Protein AF-A0A1I6XAY0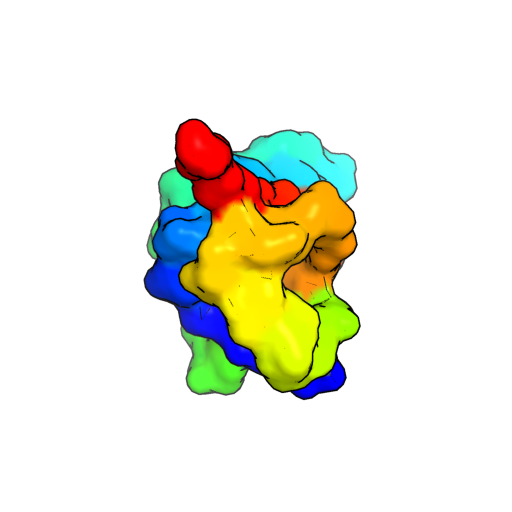-F1 (afdb_monomer_lite)

Sequence (79 aa):
MVSVSKKWILDNVQMLYCSSGILDLEDVKGLEEPEEGFETNLNNIEKLEVEKGERRETFQILIPGGFGWAEAFPFIAHP

Secondary structure (DSSP, 8-state):
-EEE-HHHHHHHEEEEEETTEEEPHHHHHHSPPPTT-EEES--HHHHHHHHTT---S-EEEEETTTTEEEEEEEPPPP-

Structure (mmCIF, N/CA/C/O backbone):
data_AF-A0A1I6XAY0-F1
#
_entry.id   AF-A0A1I6XAY0-F1
#
loop_
_atom_site.group_PDB
_atom_site.id
_atom_site.type_symbol
_atom_site.label_atom_id
_atom_site.label_alt_id
_atom_site.label_comp_id
_atom_site.label_asym_id
_atom_site.label_entity_id
_atom_site.label_seq_id
_atom_site.pdbx_PDB_ins_code
_atom_site.Cartn_x
_atom_site.Cartn_y
_atom_site.Cartn_z
_atom_site.occupancy
_atom_site.B_iso_or_equiv
_atom_site.auth_seq_id
_atom_site.auth_comp_id
_atom_site.auth_asym_id
_atom_site.auth_atom_id
_atom_site.pdbx_PDB_model_num
ATOM 1 N N . MET A 1 1 ? 7.099 -4.953 9.836 1.00 84.38 1 MET A N 1
ATOM 2 C CA . MET A 1 1 ? 6.905 -4.834 8.385 1.00 84.38 1 MET A CA 1
ATOM 3 C C . MET A 1 1 ? 5.856 -5.839 7.982 1.00 84.38 1 MET A C 1
ATOM 5 O O . MET A 1 1 ? 5.859 -6.946 8.517 1.00 84.38 1 MET A O 1
ATOM 9 N N . VAL A 1 2 ? 4.915 -5.412 7.152 1.00 95.69 2 VAL A N 1
ATOM 10 C CA . VAL A 1 2 ? 3.789 -6.223 6.681 1.00 95.69 2 VAL A CA 1
ATOM 11 C C . VAL A 1 2 ? 3.685 -6.084 5.173 1.00 95.69 2 VAL A C 1
ATOM 13 O O . VAL A 1 2 ? 4.010 -5.025 4.633 1.00 95.69 2 VAL A O 1
ATOM 16 N N . SER A 1 3 ? 3.195 -7.126 4.515 1.00 96.50 3 SER A N 1
ATOM 17 C CA . SER A 1 3 ? 2.896 -7.069 3.090 1.00 96.50 3 SER A CA 1
ATOM 18 C C . SER A 1 3 ? 1.438 -6.695 2.840 1.00 96.50 3 SER A C 1
ATOM 20 O O . SER A 1 3 ? 0.529 -6.963 3.645 1.00 96.50 3 SER A O 1
ATOM 22 N N . VAL A 1 4 ? 1.213 -6.047 1.705 1.00 96.12 4 VAL A N 1
ATOM 23 C CA . VAL A 1 4 ? -0.105 -5.642 1.223 1.00 96.12 4 VAL A CA 1
ATOM 24 C C . VAL A 1 4 ? -0.310 -6.159 -0.191 1.00 96.12 4 VAL A C 1
ATOM 26 O O . VAL A 1 4 ? 0.629 -6.236 -0.9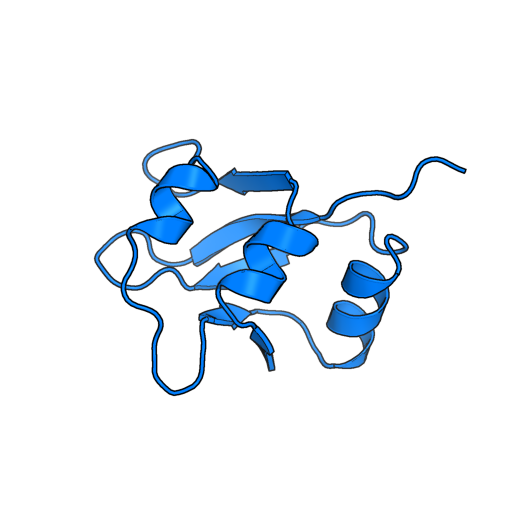78 1.00 96.12 4 VAL A O 1
ATOM 29 N N . SER A 1 5 ? -1.539 -6.544 -0.513 1.00 95.31 5 SER A N 1
ATOM 30 C CA . SER A 1 5 ? -1.857 -7.007 -1.859 1.00 95.31 5 SER A CA 1
ATOM 31 C C . SER A 1 5 ? -1.992 -5.838 -2.827 1.00 95.31 5 SER A C 1
ATOM 33 O O . SER A 1 5 ? -2.221 -4.696 -2.418 1.00 95.31 5 SER A O 1
ATOM 35 N N . LYS A 1 6 ? -1.956 -6.127 -4.129 1.00 93.88 6 LYS A N 1
ATOM 36 C CA . LYS A 1 6 ? -2.273 -5.141 -5.172 1.00 93.88 6 LYS A CA 1
ATOM 37 C C . LYS A 1 6 ? -3.620 -4.472 -4.908 1.00 93.88 6 LYS A C 1
ATOM 39 O O . LYS A 1 6 ? -3.738 -3.252 -4.953 1.00 93.88 6 LYS A O 1
ATOM 44 N N . LYS A 1 7 ? -4.639 -5.281 -4.596 1.00 94.50 7 LYS A N 1
ATOM 45 C CA . LYS A 1 7 ? -5.983 -4.786 -4.281 1.00 94.50 7 LYS A CA 1
ATOM 46 C C . LYS A 1 7 ? -5.969 -3.845 -3.078 1.00 94.50 7 LYS A C 1
ATOM 48 O O . LYS A 1 7 ? -6.611 -2.805 -3.126 1.00 94.50 7 LYS A O 1
ATOM 53 N N . TRP A 1 8 ? -5.221 -4.189 -2.034 1.00 95.88 8 TRP A N 1
ATOM 54 C CA . TRP A 1 8 ? -5.111 -3.342 -0.853 1.00 95.88 8 TRP A CA 1
ATOM 55 C C . TRP A 1 8 ? -4.543 -1.964 -1.199 1.00 95.88 8 TRP A C 1
ATOM 57 O O . TRP A 1 8 ? -5.085 -0.966 -0.742 1.00 95.88 8 TRP A O 1
ATOM 67 N N . ILE A 1 9 ? -3.509 -1.893 -2.044 1.00 94.94 9 ILE A N 1
ATOM 68 C CA . ILE A 1 9 ? -2.941 -0.613 -2.492 1.00 94.94 9 ILE A CA 1
ATOM 69 C C . ILE A 1 9 ? -4.011 0.212 -3.213 1.00 94.94 9 ILE A C 1
ATOM 71 O O . ILE A 1 9 ? -4.232 1.361 -2.854 1.00 94.94 9 ILE A O 1
ATOM 75 N N . LEU A 1 10 ? -4.723 -0.384 -4.173 1.00 93.56 10 LEU A N 1
ATOM 76 C CA . LEU A 1 10 ? -5.761 0.310 -4.946 1.00 93.56 10 LEU A CA 1
ATOM 77 C C . LEU A 1 10 ? -6.934 0.805 -4.086 1.00 93.56 10 LEU A C 1
ATOM 79 O O . LEU A 1 10 ? -7.518 1.840 -4.390 1.00 93.56 10 LEU A O 1
ATOM 83 N N . ASP A 1 11 ? -7.287 0.065 -3.034 1.00 93.94 11 ASP A N 1
ATOM 84 C CA . ASP A 1 11 ? -8.408 0.405 -2.157 1.00 93.94 11 ASP A CA 1
ATOM 85 C C . ASP A 1 11 ? -8.032 1.471 -1.105 1.00 93.94 11 ASP A C 1
ATOM 87 O O . ASP A 1 11 ? -8.912 2.169 -0.606 1.00 93.94 11 ASP A O 1
ATOM 91 N N . ASN A 1 12 ? -6.747 1.594 -0.747 1.00 95.50 12 ASN A N 1
ATOM 92 C CA . ASN A 1 12 ? -6.319 2.331 0.451 1.00 95.50 12 ASN A CA 1
ATOM 93 C C . ASN A 1 12 ? -5.275 3.430 0.207 1.00 95.50 12 ASN A C 1
ATOM 95 O O . ASN A 1 12 ? -5.045 4.265 1.083 1.00 95.50 12 ASN A O 1
ATOM 99 N N . VAL A 1 13 ? -4.639 3.453 -0.962 1.00 94.56 13 VAL A N 1
ATOM 100 C CA . VAL A 1 13 ? -3.618 4.437 -1.327 1.00 94.56 13 VAL A CA 1
ATOM 101 C C . VAL A 1 13 ? -4.180 5.348 -2.406 1.00 94.56 13 VAL A C 1
ATOM 103 O O . VAL A 1 13 ? -4.678 4.880 -3.421 1.00 94.56 13 VAL A O 1
ATOM 106 N N . GLN A 1 14 ? -4.068 6.654 -2.194 1.00 92.12 14 GLN A N 1
ATOM 107 C CA . GLN A 1 14 ? -4.461 7.679 -3.152 1.00 92.12 14 GLN A CA 1
ATOM 108 C C . GLN A 1 14 ? -3.416 7.863 -4.256 1.00 92.12 14 GLN A C 1
ATOM 110 O O . GLN A 1 14 ? -3.764 8.102 -5.410 1.00 92.12 14 GLN A O 1
ATOM 115 N N . MET A 1 15 ? -2.134 7.824 -3.894 1.00 91.75 15 MET A N 1
ATOM 116 C CA . MET A 1 15 ? -1.033 8.118 -4.807 1.00 91.75 15 MET A CA 1
ATOM 117 C C . MET A 1 15 ? 0.257 7.446 -4.342 1.00 91.75 15 MET A C 1
ATOM 119 O O . MET A 1 15 ? 0.497 7.322 -3.139 1.00 91.75 15 MET A O 1
ATOM 123 N N . LEU A 1 16 ? 1.096 7.062 -5.304 1.00 92.19 16 LEU A N 1
ATOM 124 C CA . LEU A 1 16 ? 2.453 6.580 -5.076 1.00 92.19 16 LEU A CA 1
ATOM 125 C C . LEU A 1 16 ? 3.463 7.542 -5.707 1.00 92.19 16 LEU A C 1
ATOM 127 O O . LEU A 1 16 ? 3.280 7.999 -6.833 1.00 92.19 16 LEU A O 1
ATOM 131 N N . TYR A 1 17 ? 4.551 7.824 -4.998 1.00 90.88 17 TYR A N 1
ATOM 132 C CA . TYR A 1 17 ? 5.661 8.633 -5.489 1.00 90.88 17 TYR A CA 1
ATOM 133 C C . TYR A 1 17 ? 6.962 7.842 -5.411 1.00 90.88 17 TYR A C 1
ATOM 135 O O . TYR A 1 17 ? 7.357 7.372 -4.349 1.00 90.88 17 TYR A O 1
ATOM 143 N N . CYS A 1 18 ? 7.648 7.693 -6.535 1.00 86.81 18 CYS A N 1
ATOM 144 C CA . CYS A 1 18 ? 8.919 6.987 -6.635 1.00 86.81 18 CYS A CA 1
ATOM 145 C C . CYS A 1 18 ? 10.016 7.926 -7.153 1.00 86.81 18 CYS A C 1
ATOM 147 O O . CYS A 1 18 ? 9.769 9.074 -7.522 1.00 86.81 18 CYS A O 1
ATOM 149 N N . SER A 1 19 ? 11.257 7.442 -7.192 1.00 79.88 19 SER A N 1
ATOM 150 C CA . SER A 1 19 ? 12.408 8.231 -7.655 1.00 79.88 19 SER A CA 1
ATOM 151 C C . SER A 1 19 ? 12.273 8.733 -9.102 1.00 79.88 19 SER A C 1
ATOM 153 O O . SER A 1 19 ? 12.886 9.739 -9.453 1.00 79.88 19 SER A O 1
ATOM 155 N N . SER A 1 20 ? 11.455 8.070 -9.926 1.00 75.69 20 SER A N 1
ATOM 156 C CA . SER A 1 20 ? 11.147 8.454 -11.307 1.00 75.69 20 SER A CA 1
ATOM 157 C C . SER A 1 20 ? 9.903 9.344 -11.458 1.00 75.69 20 SER A C 1
ATOM 159 O O . SER A 1 20 ? 9.618 9.771 -12.576 1.00 75.69 20 SER A O 1
ATOM 161 N N . GLY A 1 21 ? 9.195 9.672 -10.369 1.00 83.88 21 GLY A N 1
ATOM 162 C CA . GLY A 1 21 ? 8.034 10.568 -10.364 1.00 83.88 21 GLY A CA 1
ATOM 163 C C . GLY A 1 21 ? 6.790 9.972 -9.700 1.00 83.88 21 GLY A C 1
ATOM 164 O O . GLY A 1 21 ? 6.871 9.037 -8.903 1.00 83.88 21 GLY A O 1
ATOM 165 N N . ILE A 1 22 ? 5.624 10.535 -10.024 1.00 86.50 22 ILE A N 1
ATOM 166 C CA . ILE A 1 22 ? 4.326 10.015 -9.572 1.00 86.50 22 ILE A CA 1
ATOM 167 C C . ILE A 1 22 ? 4.022 8.735 -10.355 1.00 86.50 22 ILE A C 1
ATOM 169 O O . ILE A 1 22 ? 4.077 8.745 -11.583 1.00 86.50 22 ILE A O 1
ATOM 173 N N . LEU A 1 23 ? 3.701 7.661 -9.638 1.00 84.94 23 LEU A N 1
ATOM 174 C CA . LEU A 1 23 ? 3.215 6.411 -10.208 1.00 84.94 23 LEU A CA 1
ATOM 175 C C . LEU A 1 23 ? 1.687 6.415 -10.129 1.00 84.94 23 LEU A C 1
ATOM 177 O O . LEU A 1 23 ? 1.124 6.544 -9.035 1.00 84.94 23 LEU A O 1
ATOM 181 N N . ASP A 1 24 ? 1.021 6.299 -11.278 1.00 83.88 24 ASP A N 1
ATOM 182 C CA . ASP A 1 24 ? -0.433 6.185 -11.306 1.00 83.88 24 ASP A CA 1
ATOM 183 C C . ASP A 1 24 ? -0.835 4.824 -10.715 1.00 83.88 24 ASP A C 1
ATOM 185 O O . ASP A 1 24 ? -0.155 3.810 -10.887 1.00 83.88 24 ASP A O 1
ATOM 189 N N . LEU A 1 25 ? -1.959 4.768 -10.006 1.00 85.69 25 LEU A N 1
ATOM 190 C CA . LEU A 1 25 ? -2.493 3.502 -9.509 1.00 85.69 25 LEU A CA 1
ATOM 191 C C . LEU A 1 25 ? -2.893 2.565 -10.660 1.00 85.69 25 LEU A C 1
ATOM 193 O O . LEU A 1 25 ? -2.892 1.345 -10.486 1.00 85.69 25 LEU A O 1
ATOM 197 N N . GLU A 1 26 ? -3.186 3.097 -11.850 1.00 83.94 26 GLU A N 1
ATOM 198 C CA . GLU A 1 26 ? -3.346 2.283 -13.059 1.00 83.94 26 GLU A CA 1
ATOM 199 C C . GLU A 1 26 ? -2.048 1.553 -13.442 1.00 83.94 26 GLU A C 1
ATOM 201 O O . GLU A 1 26 ? -2.108 0.394 -13.860 1.00 83.94 26 GLU A O 1
ATOM 206 N N . ASP A 1 27 ? -0.875 2.153 -13.209 1.00 82.81 27 ASP A N 1
ATOM 207 C CA . ASP A 1 27 ? 0.415 1.495 -13.447 1.00 82.81 27 ASP A CA 1
ATOM 208 C C . ASP A 1 27 ? 0.609 0.312 -12.488 1.00 82.81 27 ASP A C 1
ATOM 210 O O . ASP A 1 27 ? 1.094 -0.750 -12.885 1.00 82.81 27 ASP A O 1
ATOM 214 N N . VAL A 1 28 ? 0.135 0.441 -11.239 1.00 85.31 28 VAL A N 1
ATOM 215 C CA . VAL A 1 28 ? 0.168 -0.638 -10.234 1.00 85.31 28 VAL A CA 1
ATOM 216 C C . VAL A 1 28 ? -0.624 -1.863 -10.693 1.00 85.31 28 VAL A C 1
ATOM 218 O O . VAL A 1 28 ? -0.248 -2.999 -10.389 1.00 85.31 28 VAL A O 1
ATOM 221 N N . LYS A 1 29 ? -1.698 -1.679 -11.472 1.00 85.25 29 LYS A N 1
ATOM 222 C CA . LYS A 1 29 ? -2.462 -2.811 -12.022 1.00 85.25 29 LYS A CA 1
ATOM 223 C C . LYS A 1 29 ? -1.621 -3.660 -12.968 1.00 85.25 29 LYS A C 1
ATOM 225 O O . LYS A 1 29 ? -1.778 -4.885 -12.959 1.00 85.25 29 LYS A O 1
ATOM 230 N N . GLY A 1 30 ? -0.730 -3.022 -13.727 1.00 85.94 30 GLY A N 1
ATOM 231 C CA . GLY A 1 30 ? 0.183 -3.661 -14.674 1.00 85.94 30 GLY A CA 1
ATOM 232 C C . GLY A 1 30 ? 1.388 -4.354 -14.035 1.00 85.94 30 GLY A C 1
ATOM 233 O O . GLY A 1 30 ? 2.025 -5.169 -14.696 1.00 85.94 30 GLY A O 1
ATOM 234 N N . LEU A 1 31 ? 1.690 -4.077 -12.763 1.00 85.31 31 LEU A N 1
ATOM 235 C CA . LEU A 1 31 ? 2.793 -4.725 -12.051 1.00 85.31 31 LEU A CA 1
ATOM 236 C C . LEU A 1 31 ? 2.483 -6.191 -11.746 1.00 85.31 31 LEU A C 1
ATOM 238 O O . LEU A 1 31 ? 1.358 -6.541 -11.386 1.00 85.31 31 LEU A O 1
ATOM 242 N N . GLU A 1 32 ? 3.489 -7.055 -11.824 1.00 88.44 32 GLU A N 1
ATOM 243 C CA . GLU A 1 32 ? 3.378 -8.411 -11.292 1.00 88.44 32 GLU A CA 1
ATOM 244 C C . GLU A 1 32 ? 3.335 -8.349 -9.758 1.00 88.44 32 GLU A C 1
ATOM 246 O O . GLU A 1 32 ? 4.165 -7.691 -9.129 1.00 88.44 32 GLU A O 1
ATOM 251 N N . GLU A 1 33 ? 2.325 -8.978 -9.157 1.00 90.06 33 GLU A N 1
ATOM 252 C CA . GLU A 1 33 ? 2.195 -9.040 -7.702 1.00 90.06 33 GLU A CA 1
ATOM 253 C C . GLU A 1 33 ? 3.083 -10.173 -7.170 1.00 90.06 33 GLU A C 1
ATOM 255 O O . GLU A 1 33 ? 2.916 -11.311 -7.615 1.00 90.06 33 GLU A O 1
ATOM 260 N N . PRO A 1 34 ? 4.017 -9.896 -6.241 1.00 90.06 34 PRO A N 1
ATOM 261 C CA . PRO A 1 34 ? 4.805 -10.949 -5.607 1.00 90.06 34 PRO A CA 1
ATOM 262 C C . PRO A 1 34 ? 3.907 -11.935 -4.854 1.00 90.06 34 PRO A C 1
ATOM 264 O O . PRO A 1 34 ? 2.869 -11.540 -4.330 1.00 90.06 34 PRO A O 1
ATOM 267 N N . GLU A 1 35 ? 4.336 -13.193 -4.719 1.00 90.94 35 GLU A N 1
ATOM 268 C CA . GLU A 1 35 ? 3.580 -14.232 -3.993 1.00 90.94 35 GLU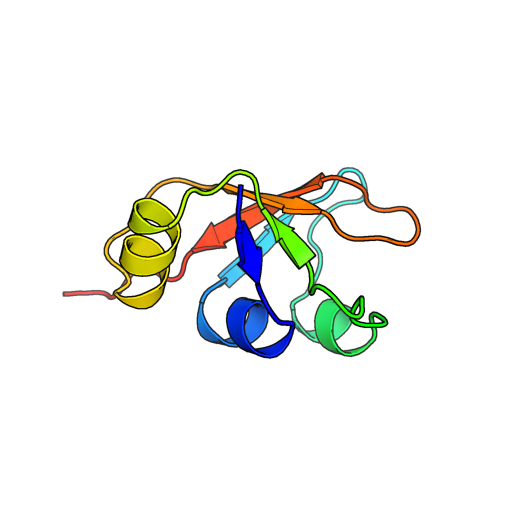 A CA 1
ATOM 269 C C . GLU A 1 35 ? 3.238 -13.812 -2.550 1.00 90.94 35 GLU A C 1
ATOM 271 O O . GLU A 1 35 ? 2.127 -14.032 -2.076 1.00 90.94 35 GLU A O 1
ATOM 276 N N . GLU A 1 36 ? 4.168 -13.120 -1.890 1.00 91.69 36 GLU A N 1
ATOM 277 C CA . GLU A 1 36 ? 4.019 -12.594 -0.526 1.00 91.69 36 GLU A CA 1
ATOM 278 C C . GLU A 1 36 ? 3.368 -11.193 -0.478 1.00 91.69 36 GLU A C 1
ATOM 280 O O . GLU A 1 36 ? 3.173 -10.634 0.601 1.00 91.69 36 GLU A O 1
ATOM 285 N N . GLY A 1 37 ? 3.035 -10.600 -1.629 1.00 94.19 37 GLY A N 1
ATOM 286 C CA . GLY A 1 37 ? 2.550 -9.224 -1.768 1.00 94.19 37 GLY A CA 1
ATOM 287 C C . GLY A 1 37 ? 3.656 -8.159 -1.769 1.00 94.19 37 GLY A C 1
ATOM 288 O O . GLY A 1 37 ? 4.852 -8.449 -1.796 1.00 94.19 37 GLY A O 1
ATOM 289 N N . PHE A 1 38 ? 3.249 -6.890 -1.757 1.00 94.81 38 PHE A N 1
ATOM 290 C CA . PHE A 1 38 ? 4.154 -5.742 -1.728 1.00 94.81 38 PHE A CA 1
ATOM 291 C C . PHE A 1 38 ? 4.550 -5.416 -0.291 1.00 94.81 38 PHE A C 1
ATOM 293 O O . PHE A 1 38 ? 3.692 -5.160 0.556 1.00 94.81 38 PHE A O 1
ATOM 300 N N . GLU A 1 39 ? 5.850 -5.413 -0.011 1.00 96.06 39 GLU A N 1
ATOM 301 C CA . GLU A 1 39 ? 6.364 -5.123 1.324 1.00 96.06 39 GLU A CA 1
ATOM 302 C C . GLU A 1 39 ? 6.147 -3.651 1.691 1.00 96.06 39 GLU A C 1
ATOM 304 O O . GLU A 1 39 ? 6.284 -2.759 0.852 1.00 96.06 39 GLU A O 1
ATOM 309 N N . THR A 1 40 ? 5.829 -3.385 2.958 1.00 97.00 40 THR A N 1
ATOM 310 C CA . THR A 1 40 ? 5.667 -2.026 3.480 1.00 97.00 40 THR A CA 1
ATOM 311 C C . THR A 1 40 ? 6.528 -1.790 4.714 1.00 97.00 40 THR A C 1
ATOM 313 O O . THR A 1 40 ? 6.843 -2.721 5.465 1.00 97.00 40 THR A O 1
ATOM 316 N N . ASN A 1 41 ? 6.850 -0.524 4.985 1.00 96.88 41 ASN A N 1
ATOM 317 C CA . ASN A 1 41 ? 7.473 -0.140 6.254 1.00 96.88 41 ASN A CA 1
ATOM 318 C C . ASN A 1 41 ? 6.479 -0.094 7.436 1.00 96.88 41 ASN A C 1
ATOM 320 O O . ASN A 1 41 ? 6.890 0.195 8.558 1.00 96.88 41 ASN A O 1
ATOM 324 N N . LEU A 1 42 ? 5.204 -0.426 7.211 1.00 97.25 42 LEU A N 1
ATOM 325 C CA . LEU A 1 42 ? 4.171 -0.447 8.241 1.00 97.25 42 LEU A CA 1
ATOM 326 C C . LEU A 1 42 ? 4.318 -1.652 9.177 1.00 97.25 42 LEU A C 1
ATOM 328 O O . LEU A 1 42 ? 4.817 -2.730 8.824 1.00 97.25 42 LEU A O 1
ATOM 332 N N . ASN A 1 43 ? 3.800 -1.502 10.388 1.00 96.94 43 ASN A N 1
ATOM 333 C CA . ASN A 1 43 ? 3.423 -2.624 11.237 1.00 96.94 43 ASN A CA 1
ATOM 334 C C . ASN A 1 43 ? 1.916 -2.947 11.123 1.00 96.94 43 ASN A C 1
ATOM 336 O O . ASN A 1 43 ? 1.162 -2.259 10.438 1.00 96.94 43 ASN A O 1
ATOM 340 N N . ASN A 1 44 ? 1.468 -4.021 11.785 1.00 96.56 44 ASN A N 1
ATOM 341 C CA . ASN A 1 44 ? 0.072 -4.473 11.710 1.00 96.56 44 ASN A CA 1
ATOM 342 C C . ASN A 1 44 ? -0.940 -3.417 12.185 1.00 96.56 44 ASN A C 1
ATOM 344 O O . ASN A 1 44 ? -2.021 -3.328 11.615 1.00 96.56 44 ASN A O 1
ATOM 348 N N . ILE A 1 45 ? -0.609 -2.631 13.214 1.00 96.75 45 ILE A N 1
ATOM 349 C CA . ILE A 1 45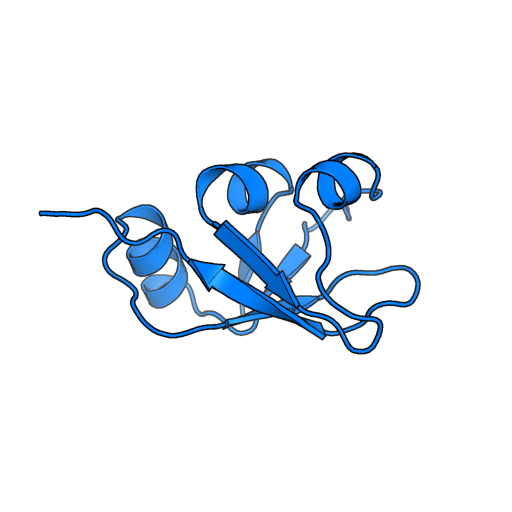 ? -1.502 -1.589 13.742 1.00 96.75 45 ILE A CA 1
ATOM 350 C C . ILE A 1 45 ? -1.621 -0.461 12.722 1.00 96.75 45 ILE A C 1
ATOM 352 O O . ILE A 1 45 ? -2.726 -0.073 12.366 1.00 96.75 45 ILE A O 1
ATOM 356 N N . GLU A 1 46 ? -0.496 0.002 12.188 1.00 96.56 46 GLU A N 1
ATOM 357 C CA . GLU A 1 46 ? -0.485 1.100 11.218 1.00 96.56 46 GLU A CA 1
ATOM 358 C C . GLU A 1 46 ? -1.198 0.733 9.913 1.00 96.56 46 GLU A C 1
ATOM 360 O O . GLU A 1 46 ? -1.896 1.558 9.331 1.00 96.56 46 GLU A O 1
ATOM 365 N N . LYS A 1 47 ? -1.084 -0.525 9.468 1.00 96.81 47 LYS A N 1
ATOM 366 C CA . LYS A 1 47 ? -1.867 -1.032 8.334 1.00 96.81 47 LYS A CA 1
ATOM 367 C C . LYS A 1 47 ? -3.374 -0.922 8.593 1.00 96.81 47 LYS A C 1
ATOM 369 O O . LYS A 1 47 ? -4.100 -0.474 7.711 1.00 96.81 47 LYS A O 1
ATOM 374 N N . LEU A 1 48 ? -3.836 -1.279 9.794 1.00 96.44 48 LEU A N 1
ATOM 375 C CA . LEU A 1 48 ? -5.249 -1.152 10.176 1.00 96.44 48 LEU A CA 1
ATOM 376 C C . LEU A 1 48 ? -5.704 0.314 10.240 1.00 96.44 48 LEU A C 1
ATOM 378 O O . LEU A 1 48 ? -6.847 0.607 9.903 1.00 96.44 48 LEU A O 1
ATOM 382 N N . GLU A 1 49 ? -4.839 1.237 10.666 1.00 95.88 49 GLU A N 1
ATOM 383 C CA . GLU A 1 49 ? -5.140 2.678 10.645 1.00 95.88 49 GLU A CA 1
ATOM 384 C C . GLU A 1 49 ? -5.333 3.190 9.211 1.00 95.88 49 GLU A C 1
ATOM 386 O O . GLU A 1 49 ? -6.220 4.008 8.968 1.00 95.88 49 GLU A O 1
ATOM 391 N N . VAL A 1 50 ? -4.541 2.695 8.251 1.00 96.31 50 VAL A N 1
ATOM 392 C CA . VAL A 1 50 ? -4.729 3.013 6.826 1.00 96.31 50 VAL A CA 1
ATOM 393 C C . VAL A 1 50 ? -6.060 2.451 6.318 1.00 96.31 50 VAL A C 1
ATOM 395 O O . VAL A 1 50 ? -6.827 3.184 5.704 1.00 96.31 50 VAL A O 1
ATOM 398 N N . GLU A 1 51 ? -6.376 1.191 6.629 1.00 95.44 51 GLU A N 1
ATOM 399 C CA . GLU A 1 51 ? -7.631 0.539 6.209 1.00 95.44 51 GLU A CA 1
ATOM 400 C C . GLU A 1 51 ? -8.892 1.242 6.734 1.00 95.44 51 GLU A C 1
ATOM 402 O O . GLU A 1 51 ? -9.955 1.178 6.117 1.00 95.44 51 GLU A O 1
ATOM 407 N N . LYS A 1 52 ? -8.788 1.924 7.878 1.00 94.75 52 LYS A N 1
ATOM 408 C CA . LYS A 1 52 ? -9.878 2.717 8.464 1.00 94.75 52 LYS A CA 1
ATOM 409 C C . LYS A 1 52 ? -9.907 4.170 7.984 1.00 94.75 52 LYS A C 1
ATOM 411 O O . LYS A 1 52 ? -10.806 4.911 8.375 1.00 94.75 52 LYS A O 1
ATOM 416 N N . GLY A 1 53 ? -8.927 4.596 7.186 1.00 93.44 53 GLY A N 1
ATOM 417 C CA . GLY A 1 53 ? -8.748 5.997 6.798 1.00 93.44 53 GLY A CA 1
ATOM 418 C C . GLY A 1 53 ? -8.358 6.917 7.963 1.00 93.44 53 GLY A C 1
ATOM 419 O O . GLY A 1 53 ? -8.586 8.124 7.895 1.00 93.44 53 GLY A O 1
ATOM 420 N N . GLU A 1 54 ? -7.807 6.358 9.045 1.00 94.31 54 GLU A N 1
ATOM 421 C CA . GLU A 1 54 ? -7.383 7.079 10.254 1.00 94.31 54 GLU A CA 1
ATOM 422 C C . GLU A 1 54 ? -5.936 7.586 10.138 1.00 94.31 54 GLU A C 1
ATOM 424 O O . GLU A 1 54 ? -5.577 8.597 10.754 1.00 94.31 54 GLU A O 1
ATOM 429 N N . ARG A 1 55 ? -5.100 6.918 9.328 1.00 91.00 55 ARG A N 1
ATOM 430 C CA . ARG A 1 55 ? -3.699 7.310 9.133 1.00 91.00 55 ARG A CA 1
ATOM 431 C C . ARG A 1 55 ? -3.583 8.555 8.255 1.00 91.00 55 ARG A C 1
ATOM 433 O O . ARG A 1 55 ? -4.093 8.601 7.141 1.00 91.00 55 ARG A O 1
ATOM 440 N N . ARG A 1 56 ? -2.838 9.550 8.745 1.00 87.12 56 ARG A N 1
ATOM 441 C CA . ARG A 1 56 ? -2.575 10.816 8.032 1.00 87.12 56 ARG A CA 1
ATOM 442 C C . ARG A 1 56 ? -1.172 10.912 7.438 1.00 87.12 56 ARG A C 1
ATOM 444 O O . ARG A 1 56 ? -0.939 11.746 6.571 1.00 87.1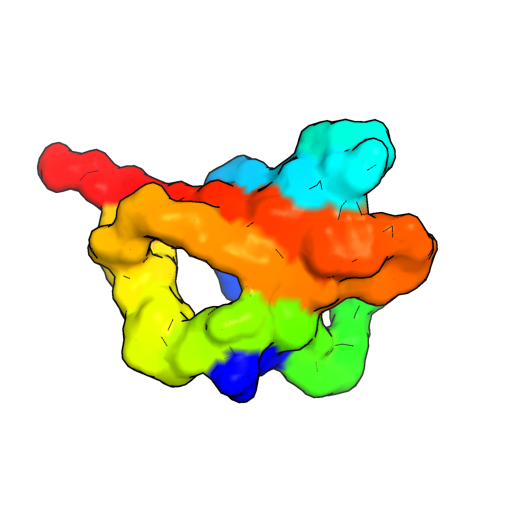2 56 ARG A O 1
ATOM 451 N N . GLU A 1 57 ? -0.242 10.108 7.937 1.00 92.56 57 GLU A N 1
ATOM 452 C CA . GLU A 1 57 ? 1.165 10.138 7.540 1.00 92.56 57 GLU A CA 1
ATOM 453 C C . GLU A 1 57 ? 1.436 9.186 6.373 1.00 92.56 57 GLU A C 1
ATOM 455 O O . GLU A 1 57 ? 0.834 8.110 6.279 1.00 92.56 57 GLU A O 1
ATOM 460 N N . THR A 1 58 ? 2.373 9.575 5.507 1.00 94.50 58 THR A N 1
ATOM 461 C CA . THR A 1 58 ? 2.848 8.734 4.408 1.00 94.50 58 THR A CA 1
ATOM 462 C C . THR A 1 58 ? 3.587 7.505 4.932 1.00 94.50 58 THR A C 1
ATOM 464 O O . THR A 1 58 ? 4.057 7.442 6.073 1.00 94.50 58 THR A O 1
ATOM 467 N N . PHE A 1 59 ? 3.661 6.485 4.088 1.00 96.12 59 PHE A N 1
ATOM 468 C CA . PHE A 1 59 ? 4.413 5.264 4.358 1.00 96.12 59 PHE A CA 1
ATOM 469 C C . PHE A 1 59 ? 5.083 4.773 3.081 1.00 96.12 59 PHE A C 1
ATOM 471 O O . PHE A 1 59 ? 4.925 5.384 2.032 1.00 96.12 59 PHE A O 1
ATOM 478 N N . GLN A 1 60 ? 5.875 3.709 3.150 1.00 95.81 60 GLN A N 1
ATOM 479 C CA . GLN A 1 60 ? 6.614 3.219 1.991 1.00 95.81 60 GLN A CA 1
ATOM 480 C C . GLN A 1 60 ? 6.109 1.845 1.566 1.00 95.81 60 GLN A C 1
ATOM 482 O O . GLN A 1 60 ? 5.862 0.987 2.415 1.00 95.81 60 GLN A O 1
ATOM 487 N N . ILE A 1 61 ? 5.991 1.647 0.252 1.00 95.25 61 ILE A N 1
ATOM 488 C CA . ILE A 1 61 ? 5.697 0.364 -0.394 1.00 95.25 61 ILE A CA 1
ATOM 489 C C . ILE A 1 61 ? 6.859 0.017 -1.326 1.00 95.25 61 ILE A C 1
ATOM 491 O O . ILE A 1 61 ? 7.287 0.846 -2.131 1.00 95.25 61 ILE A O 1
ATOM 495 N N . LEU A 1 62 ? 7.383 -1.202 -1.220 1.00 93.31 62 LEU A N 1
ATOM 496 C CA . LEU A 1 62 ? 8.433 -1.698 -2.098 1.00 93.31 62 LEU A CA 1
ATOM 497 C C . LEU A 1 62 ? 7.814 -2.151 -3.420 1.00 93.31 62 LEU A C 1
ATOM 499 O O . LEU A 1 62 ? 7.097 -3.149 -3.472 1.00 93.31 62 LEU A O 1
ATOM 503 N N . ILE A 1 63 ? 8.120 -1.422 -4.491 1.00 89.31 63 ILE A N 1
ATOM 504 C CA . ILE A 1 63 ? 7.677 -1.713 -5.850 1.00 89.31 63 ILE A CA 1
ATOM 505 C C . ILE A 1 63 ? 8.812 -2.440 -6.601 1.00 89.31 63 ILE A C 1
ATOM 507 O O . ILE A 1 63 ? 9.812 -1.812 -6.983 1.00 89.31 63 ILE A O 1
ATOM 511 N N . PRO A 1 64 ? 8.708 -3.769 -6.802 1.00 80.81 64 PRO A N 1
ATOM 512 C CA . PRO A 1 64 ? 9.713 -4.540 -7.531 1.00 80.81 64 PRO A CA 1
ATOM 513 C C . PRO A 1 64 ? 9.757 -4.140 -9.016 1.00 80.81 64 PRO A C 1
ATOM 515 O O . PRO A 1 64 ? 8.789 -3.625 -9.566 1.00 80.81 64 PRO A O 1
ATOM 518 N N . GLY A 1 65 ? 10.898 -4.368 -9.679 1.00 72.81 65 GLY A N 1
ATOM 519 C CA . GLY A 1 65 ? 11.049 -4.091 -11.118 1.00 72.81 65 GLY A CA 1
ATOM 520 C C . GLY A 1 65 ? 11.648 -2.727 -11.491 1.00 72.81 65 GLY A C 1
ATOM 521 O O . GLY A 1 65 ? 11.567 -2.337 -12.650 1.00 72.81 65 GLY A O 1
ATOM 522 N N . GLY A 1 66 ? 12.289 -2.020 -10.551 1.00 67.56 66 GLY A N 1
ATOM 523 C CA . GLY A 1 66 ? 13.149 -0.856 -10.846 1.00 67.56 66 GLY A CA 1
ATOM 524 C C . GLY A 1 66 ? 12.783 0.446 -10.130 1.00 67.56 66 GLY A C 1
ATOM 525 O O . GLY A 1 66 ? 13.578 1.381 -10.142 1.00 67.56 66 GLY A O 1
ATOM 526 N N . PHE A 1 67 ? 11.628 0.499 -9.465 1.00 74.62 67 PHE A N 1
ATOM 527 C CA . PHE A 1 67 ? 11.153 1.693 -8.756 1.00 74.62 67 PHE A CA 1
ATOM 528 C C . PHE A 1 67 ? 11.652 1.763 -7.307 1.00 74.62 67 PHE A C 1
ATOM 530 O O . PHE A 1 67 ? 11.878 2.853 -6.781 1.00 74.62 67 PHE A O 1
ATOM 537 N N . GLY A 1 68 ? 11.882 0.605 -6.677 1.00 86.38 68 GLY A N 1
ATOM 538 C CA . GLY A 1 68 ? 12.332 0.532 -5.290 1.00 86.38 68 GLY A CA 1
ATOM 539 C C . GLY A 1 68 ? 11.223 0.948 -4.328 1.00 86.38 68 GLY A C 1
ATOM 540 O O . GLY A 1 68 ? 10.055 0.641 -4.550 1.00 86.38 68 GLY A O 1
ATOM 541 N N . TRP A 1 69 ? 11.585 1.620 -3.238 1.00 92.38 69 TRP A N 1
ATOM 542 C CA . TRP A 1 69 ? 10.603 2.143 -2.293 1.00 92.38 69 TRP A CA 1
ATOM 543 C C . TRP A 1 69 ? 9.878 3.354 -2.882 1.00 92.38 69 TRP A C 1
ATOM 545 O O . TRP A 1 69 ? 10.510 4.355 -3.221 1.00 92.38 69 TRP A O 1
ATOM 555 N N . ALA A 1 70 ? 8.554 3.261 -2.962 1.00 93.31 70 ALA A N 1
ATOM 556 C CA . ALA A 1 70 ? 7.668 4.366 -3.286 1.00 93.31 70 ALA A CA 1
ATOM 557 C C . ALA A 1 70 ? 6.993 4.887 -2.012 1.00 93.31 70 ALA A C 1
ATOM 559 O O . ALA A 1 70 ? 6.574 4.103 -1.160 1.00 93.31 70 ALA A O 1
ATOM 560 N N . GLU A 1 71 ? 6.880 6.204 -1.887 1.00 95.19 71 GLU A N 1
ATOM 561 C CA . GLU A 1 71 ? 6.090 6.858 -0.852 1.00 95.19 71 GLU A CA 1
ATOM 562 C C . GLU A 1 71 ? 4.602 6.783 -1.212 1.00 95.19 71 GLU A C 1
ATOM 564 O O . GLU A 1 71 ? 4.192 7.169 -2.304 1.00 95.19 71 GLU A O 1
ATOM 569 N N . ALA A 1 72 ? 3.800 6.254 -0.297 1.00 95.31 72 ALA A N 1
ATOM 570 C CA . ALA A 1 72 ? 2.377 6.008 -0.431 1.00 95.31 72 ALA A CA 1
ATOM 571 C C . ALA A 1 72 ? 1.584 7.004 0.413 1.00 95.31 72 ALA A C 1
ATOM 573 O O . ALA A 1 72 ? 1.799 7.139 1.622 1.00 95.31 72 ALA A O 1
ATOM 574 N N . PHE A 1 73 ? 0.638 7.673 -0.239 1.00 94.19 73 PHE A N 1
ATOM 575 C CA . PHE A 1 73 ? -0.287 8.607 0.385 1.00 94.19 73 PHE A CA 1
ATOM 576 C C . PHE A 1 73 ? -1.592 7.866 0.690 1.00 94.19 73 PHE A C 1
ATOM 578 O O . PHE A 1 73 ? -2.280 7.479 -0.257 1.00 94.19 73 PHE A O 1
ATOM 585 N N . PRO A 1 74 ? -1.935 7.610 1.965 1.00 93.25 74 PRO A N 1
ATOM 586 C CA . PRO A 1 74 ? -3.164 6.900 2.305 1.00 93.25 74 PRO A CA 1
ATOM 587 C C . PRO A 1 74 ? -4.398 7.732 1.943 1.00 93.25 74 PRO A C 1
ATOM 589 O O . PRO A 1 74 ? -4.368 8.964 1.999 1.00 93.25 74 PRO A O 1
ATOM 592 N N . PHE A 1 75 ? -5.508 7.067 1.625 1.00 90.25 75 PHE A N 1
ATOM 593 C CA . PHE A 1 75 ? -6.801 7.744 1.616 1.00 90.25 75 PHE A CA 1
ATOM 594 C C . PHE A 1 75 ? -7.144 8.216 3.029 1.00 90.25 75 PHE A C 1
ATOM 596 O O . PHE A 1 75 ? -7.089 7.451 3.990 1.00 90.25 75 PHE A O 1
ATOM 603 N N . ILE A 1 76 ? -7.543 9.480 3.144 1.00 80.00 76 ILE A N 1
ATOM 604 C CA . ILE A 1 76 ? -8.067 10.034 4.388 1.00 80.00 76 ILE A CA 1
ATOM 605 C C . ILE A 1 76 ? -9.584 10.048 4.257 1.00 80.00 76 ILE A C 1
ATOM 607 O O . ILE A 1 76 ? -10.123 10.703 3.361 1.00 80.00 76 ILE A O 1
ATOM 611 N N . ALA A 1 77 ? -10.277 9.339 5.146 1.00 71.56 77 ALA A N 1
ATOM 612 C CA . ALA A 1 77 ? -11.723 9.465 5.230 1.00 71.56 77 ALA A CA 1
ATOM 613 C C . ALA A 1 77 ? -12.048 10.909 5.644 1.00 71.56 77 ALA A C 1
ATOM 615 O O . ALA A 1 77 ? -11.642 11.367 6.716 1.00 71.56 77 ALA A O 1
ATOM 616 N N . HIS A 1 78 ? -12.733 11.661 4.779 1.00 61.53 78 HIS A N 1
ATOM 617 C CA . HIS A 1 78 ? -13.280 12.950 5.187 1.00 61.53 78 HIS A CA 1
ATOM 618 C C . HIS A 1 78 ? -14.387 12.695 6.227 1.00 61.53 78 HIS A C 1
ATOM 620 O O . HIS A 1 78 ? -15.213 11.811 5.993 1.00 61.53 78 HIS A O 1
ATOM 626 N N . PRO A 1 79 ? -14.374 13.403 7.373 1.00 58.38 79 PRO A N 1
ATOM 627 C CA . PRO A 1 79 ? -15.390 13.247 8.412 1.00 58.38 79 PRO A CA 1
ATOM 628 C C . PRO A 1 79 ? -16.791 13.648 7.939 1.00 58.38 79 PRO A C 1
ATOM 630 O O . PRO A 1 79 ? -16.895 14.506 7.030 1.00 58.38 79 PRO A O 1
#

Foldseek 3Di:
DAADAL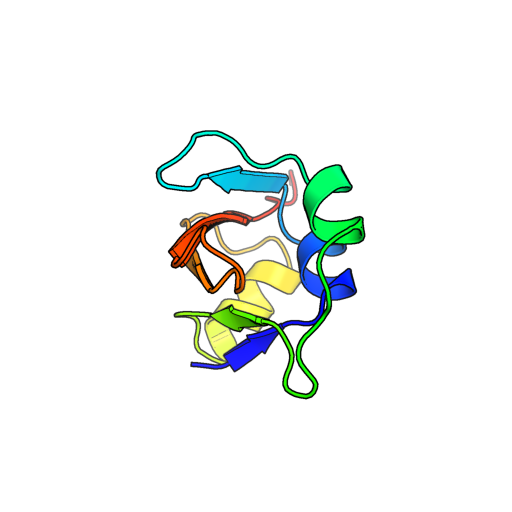VLLVLWFPWKAFPVGTDDNVVSVVADADPRHWDWPDDPVVSVCSVVLNDQDWTWTQRPDPRGTIITGTRHPDD

Organism: Methanosarcina thermophila (NCBI:txid2210)

pLDDT: mean 89.72, std 8.16, range [58.38, 97.25]

Radius of gyration: 11.62 Å; chains: 1; bounding box: 28×28×28 Å